Protein AF-A0A6V8EXL9-F1 (afdb_monomer_lite)

Secondary structure (DSSP, 8-state):
-PPPPPPP-EEEEEEEEES-TTS--TTS-EEEEEEEEES--SSSS--SEEEEEEEEEPP--TTSTT-SS--S--HHHHHHHHHHHHHHHHHHTTT-

Radius of gyration: 15.92 Å; chains: 1; bounding box: 40×34×42 Å

Sequence (96 aa):
MTRLSEPARLTLYVDGSCDGNQNVDATTPAGWGVVVVLGDSGLGRGSGEILTELSGPVSTSPEDEEFIGAEVGSNNTAELSGLFAALRWLLTEENE

Structure (mmCIF, N/CA/C/O backbone):
data_AF-A0A6V8EXL9-F1
#
_entry.id   AF-A0A6V8EXL9-F1
#
loop_
_atom_site.group_PDB
_atom_site.id
_atom_site.type_symbol
_atom_site.label_atom_id
_atom_site.label_alt_id
_atom_site.label_comp_id
_atom_site.label_asym_id
_atom_site.label_entity_id
_atom_site.label_seq_id
_atom_site.pdbx_PDB_ins_code
_atom_site.Cartn_x
_atom_site.Cartn_y
_atom_site.Cartn_z
_atom_site.occupancy
_atom_site.B_iso_or_equiv
_atom_site.auth_seq_id
_atom_site.auth_comp_id
_atom_site.auth_asym_id
_atom_site.auth_atom_id
_atom_site.pdbx_PDB_model_num
ATOM 1 N N . MET A 1 1 ? -15.913 25.362 25.356 1.00 41.59 1 MET A N 1
ATOM 2 C CA . MET A 1 1 ? -15.360 24.518 24.278 1.00 41.59 1 MET A CA 1
ATOM 3 C C . MET A 1 1 ? -15.654 23.077 24.634 1.00 41.59 1 MET A C 1
ATOM 5 O O . MET A 1 1 ? -15.088 22.576 25.598 1.00 41.59 1 MET A O 1
ATOM 9 N N . THR A 1 2 ? -16.598 22.455 23.937 1.00 40.78 2 THR A N 1
ATOM 10 C CA . THR A 1 2 ? -16.867 21.021 24.067 1.00 40.78 2 THR A CA 1
ATOM 11 C C . THR A 1 2 ? -15.621 20.291 23.577 1.00 40.78 2 THR A C 1
ATOM 13 O O . THR A 1 2 ? -15.233 20.475 22.425 1.00 40.78 2 THR A O 1
ATOM 16 N N . ARG A 1 3 ? -14.936 19.539 24.450 1.00 44.25 3 ARG A N 1
ATOM 17 C CA . ARG A 1 3 ? -13.931 18.581 23.978 1.00 44.25 3 ARG A CA 1
ATOM 18 C C . ARG A 1 3 ? -14.692 17.570 23.131 1.00 44.25 3 ARG A C 1
ATOM 20 O O . ARG A 1 3 ? -15.638 16.965 23.630 1.00 44.25 3 ARG A O 1
ATOM 27 N N . LEU A 1 4 ? -14.325 17.457 21.860 1.00 46.16 4 LEU A N 1
ATOM 28 C CA . LEU A 1 4 ? -14.750 16.325 21.046 1.00 46.16 4 LEU A CA 1
ATOM 29 C C . LEU A 1 4 ? -14.327 15.053 21.799 1.00 46.16 4 LEU A C 1
ATOM 31 O O . LEU A 1 4 ? -13.268 15.052 22.436 1.00 46.16 4 LEU A O 1
ATOM 35 N N . SER A 1 5 ? -15.174 14.021 21.800 1.00 59.78 5 SER A N 1
ATOM 36 C CA . SER A 1 5 ? -14.776 12.693 22.281 1.00 59.78 5 SER A CA 1
ATOM 37 C C . SER A 1 5 ? -13.461 12.301 21.613 1.00 59.78 5 SER A C 1
ATOM 39 O O . SER A 1 5 ? -13.241 12.684 20.461 1.00 59.78 5 SER A O 1
ATOM 41 N N . GLU A 1 6 ? -12.585 11.582 22.321 1.00 62.97 6 GLU A N 1
ATOM 42 C CA . GLU A 1 6 ? -11.365 11.086 21.682 1.00 62.97 6 GLU A CA 1
ATOM 43 C C . GLU A 1 6 ? -11.771 10.314 20.419 1.00 62.97 6 GLU A C 1
ATOM 45 O O . GLU A 1 6 ? -12.639 9.438 20.507 1.00 62.97 6 GLU A O 1
ATOM 50 N N . PRO A 1 7 ? -11.253 10.700 19.238 1.00 62.66 7 PRO A N 1
ATOM 51 C CA . PRO A 1 7 ? -11.596 10.012 18.007 1.00 62.66 7 PRO A CA 1
ATOM 52 C C . PRO A 1 7 ? -11.203 8.541 18.133 1.00 62.66 7 PRO A C 1
ATOM 54 O O . PRO A 1 7 ? -10.256 8.206 18.852 1.00 62.66 7 PRO A O 1
ATOM 57 N N . ALA A 1 8 ? -11.934 7.669 17.434 1.00 69.88 8 ALA A N 1
ATOM 58 C CA . ALA A 1 8 ? -11.557 6.270 17.314 1.00 69.88 8 ALA A CA 1
ATOM 59 C C . ALA A 1 8 ? -10.088 6.200 16.877 1.00 69.88 8 ALA A C 1
ATO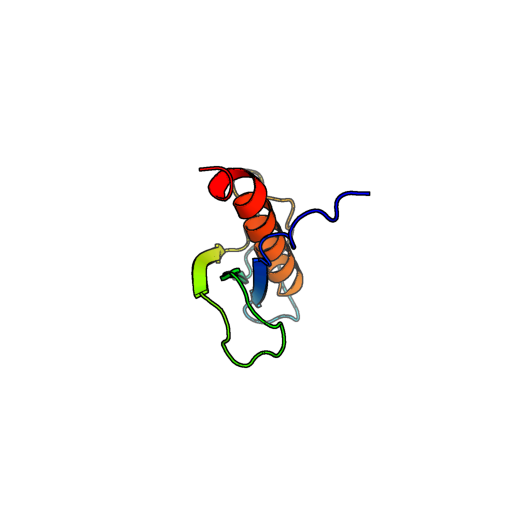M 61 O O . ALA A 1 8 ? -9.704 6.731 15.834 1.00 69.88 8 ALA A O 1
ATOM 62 N N . ARG A 1 9 ? -9.235 5.623 17.728 1.00 82.94 9 ARG A N 1
ATOM 63 C CA . ARG A 1 9 ? -7.803 5.547 17.450 1.00 82.94 9 ARG A CA 1
ATOM 64 C C . ARG A 1 9 ? -7.555 4.356 16.538 1.00 82.94 9 ARG A C 1
ATOM 66 O O . ARG A 1 9 ? -7.336 3.247 17.022 1.00 82.94 9 ARG A O 1
ATOM 73 N N . LEU A 1 10 ? -7.602 4.600 15.235 1.00 89.25 10 LEU A N 1
ATOM 74 C CA . LEU A 1 10 ? -7.121 3.658 14.234 1.00 89.25 10 LEU A CA 1
ATOM 75 C C . LEU A 1 10 ? -5.600 3.748 14.134 1.00 89.25 10 LEU A C 1
ATOM 77 O O . LEU A 1 10 ? -5.019 4.834 14.106 1.00 89.25 10 LEU A O 1
ATOM 81 N N . THR A 1 11 ? -4.955 2.589 14.100 1.00 90.81 11 THR A N 1
ATOM 82 C CA . THR A 1 11 ? -3.528 2.449 13.819 1.00 90.81 11 THR A CA 1
ATOM 83 C C . THR A 1 11 ? -3.375 1.582 12.582 1.00 90.81 11 THR A C 1
ATOM 85 O O . THR A 1 11 ? -3.887 0.466 12.539 1.00 90.81 11 THR A O 1
ATOM 88 N N . LEU A 1 12 ? -2.688 2.118 11.576 1.00 92.75 12 LEU A N 1
ATOM 89 C CA . LEU A 1 12 ? -2.389 1.427 10.329 1.00 92.75 12 LEU A CA 1
ATOM 90 C C . LEU A 1 12 ? -0.945 0.937 10.388 1.00 92.75 12 LEU A C 1
ATOM 92 O O . LEU A 1 12 ? -0.017 1.743 10.475 1.00 92.75 12 LEU A O 1
ATOM 96 N N . TYR A 1 13 ? -0.762 -0.374 10.344 1.00 94.50 13 TYR A N 1
ATOM 97 C CA . TYR A 1 13 ? 0.542 -1.004 10.197 1.00 94.50 13 TYR A CA 1
ATOM 98 C C . TYR A 1 13 ? 0.747 -1.337 8.732 1.00 94.50 13 TYR A C 1
ATOM 100 O O . TYR A 1 13 ? -0.083 -2.028 8.156 1.00 94.50 13 TYR A O 1
ATOM 108 N N . VAL A 1 14 ? 1.827 -0.839 8.141 1.00 97.06 14 VAL A N 1
ATOM 109 C CA . VAL A 1 14 ? 2.135 -1.015 6.721 1.00 97.06 14 VAL A CA 1
ATOM 110 C C . VAL A 1 14 ? 3.535 -1.590 6.603 1.00 97.06 14 VAL A C 1
ATOM 112 O O . VAL A 1 14 ? 4.445 -1.117 7.284 1.00 97.06 14 VAL A O 1
ATOM 115 N N . ASP A 1 15 ? 3.698 -2.583 5.738 1.00 97.81 15 ASP A N 1
ATOM 116 C CA . ASP A 1 15 ? 5.000 -3.134 5.376 1.00 97.81 15 ASP A CA 1
ATOM 117 C C . ASP A 1 15 ? 5.064 -3.415 3.869 1.00 97.81 15 ASP A C 1
ATOM 119 O O . ASP A 1 15 ? 4.037 -3.594 3.203 1.00 97.81 15 ASP A O 1
ATOM 123 N N . GLY A 1 16 ? 6.278 -3.436 3.328 1.00 97.69 16 GLY A N 1
ATOM 124 C CA . GLY A 1 16 ? 6.536 -3.632 1.911 1.00 97.69 16 GLY A CA 1
ATOM 125 C C . GLY A 1 16 ? 7.878 -4.306 1.665 1.00 97.69 16 GLY A C 1
ATOM 126 O O . GLY A 1 16 ? 8.886 -3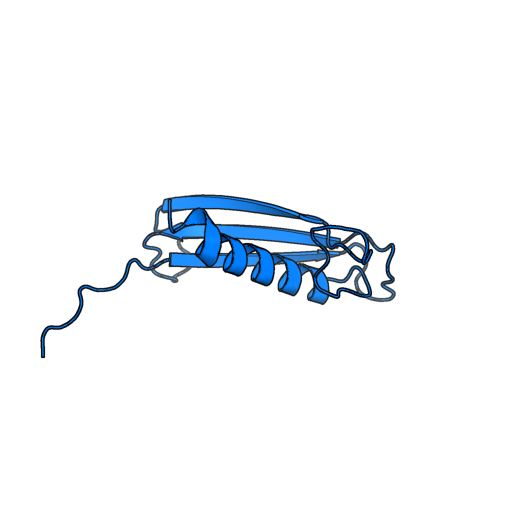.989 2.290 1.00 97.69 16 GLY A O 1
ATOM 127 N N . SER A 1 17 ? 7.902 -5.243 0.723 1.00 97.56 17 SER A N 1
ATOM 128 C CA . SER A 1 17 ? 9.102 -6.017 0.411 1.00 97.56 17 SER A CA 1
ATOM 129 C C . SER A 1 17 ? 9.201 -6.329 -1.078 1.00 97.56 17 SER A C 1
ATOM 131 O O . SER A 1 17 ? 8.196 -6.355 -1.789 1.00 97.56 17 SER A O 1
ATOM 133 N N . CYS A 1 18 ? 10.418 -6.580 -1.550 1.00 97.31 18 CYS A N 1
ATOM 134 C CA . CYS A 1 18 ? 10.712 -7.048 -2.897 1.00 97.31 18 CYS A CA 1
ATOM 135 C C . CYS A 1 18 ? 11.813 -8.111 -2.903 1.00 97.31 18 CYS A C 1
ATOM 137 O O . CYS A 1 18 ? 12.656 -8.185 -1.999 1.00 97.31 18 CYS A O 1
ATOM 139 N N . ASP A 1 19 ? 11.834 -8.901 -3.971 1.00 90.81 19 ASP A N 1
ATOM 140 C CA . ASP A 1 19 ? 12.885 -9.879 -4.214 1.00 90.81 19 ASP A CA 1
ATOM 141 C C . ASP A 1 19 ? 14.159 -9.179 -4.714 1.00 90.81 19 ASP A C 1
ATOM 143 O O . ASP A 1 19 ? 14.294 -8.837 -5.884 1.00 90.81 19 ASP A O 1
ATOM 147 N N . GLY A 1 20 ? 15.138 -8.992 -3.824 1.00 83.69 20 GLY A N 1
ATOM 148 C CA . GLY A 1 20 ? 16.463 -8.477 -4.191 1.00 83.69 20 GLY A CA 1
ATOM 149 C C . GLY A 1 20 ? 16.509 -6.961 -4.438 1.00 83.69 20 GLY A C 1
ATOM 150 O O . GLY A 1 20 ? 16.627 -6.492 -5.565 1.00 83.69 20 GLY A O 1
ATOM 151 N N . ASN A 1 21 ? 16.548 -6.176 -3.358 1.00 79.62 21 ASN A N 1
ATOM 152 C CA . ASN A 1 21 ? 16.464 -4.706 -3.367 1.00 79.62 21 ASN A CA 1
ATOM 153 C C . ASN A 1 21 ? 17.769 -3.957 -3.769 1.00 79.62 21 ASN A C 1
ATOM 155 O O . ASN A 1 21 ? 18.212 -3.046 -3.069 1.00 79.62 21 ASN A O 1
ATOM 159 N N . GLN A 1 22 ? 18.449 -4.367 -4.846 1.00 82.56 22 GLN A N 1
ATOM 160 C CA . GLN A 1 22 ? 19.700 -3.728 -5.320 1.00 82.56 22 GLN A CA 1
ATOM 161 C C . GLN A 1 22 ? 19.693 -3.395 -6.822 1.00 82.56 22 GLN A C 1
ATOM 163 O O . GLN A 1 22 ? 20.317 -2.414 -7.210 1.00 82.56 22 GLN A O 1
ATOM 168 N N . ASN A 1 23 ? 18.988 -4.173 -7.655 1.00 89.94 23 ASN A N 1
ATOM 169 C CA . ASN A 1 23 ? 18.902 -3.982 -9.112 1.00 89.94 23 ASN A CA 1
ATOM 170 C C . ASN A 1 23 ? 17.465 -4.230 -9.594 1.00 89.94 23 ASN A C 1
ATOM 172 O O . ASN A 1 23 ? 17.214 -5.128 -10.392 1.00 89.94 23 ASN A O 1
ATOM 176 N N . VAL A 1 24 ? 16.529 -3.477 -9.025 1.00 95.62 24 VAL A N 1
ATOM 177 C CA . VAL A 1 24 ? 15.091 -3.645 -9.248 1.00 95.62 24 VAL A CA 1
ATOM 178 C C . VAL A 1 24 ? 14.637 -3.002 -10.559 1.00 95.62 24 VAL A C 1
ATOM 180 O O . VAL A 1 24 ? 15.192 -1.995 -11.001 1.00 95.62 24 VAL A O 1
ATOM 183 N N . ASP A 1 25 ? 13.598 -3.569 -11.158 1.00 96.75 25 ASP A N 1
ATOM 184 C CA . ASP A 1 25 ? 12.957 -3.097 -12.383 1.00 96.75 25 ASP A CA 1
ATOM 185 C C . ASP A 1 25 ? 11.428 -3.266 -12.325 1.00 96.75 25 ASP A C 1
ATOM 187 O O . ASP A 1 25 ? 10.868 -3.699 -11.316 1.00 96.75 25 ASP A O 1
ATOM 191 N N . ALA A 1 26 ? 10.734 -2.912 -13.410 1.00 97.06 26 ALA A N 1
ATOM 192 C CA . ALA A 1 26 ? 9.275 -2.998 -13.513 1.00 97.06 26 ALA A CA 1
ATOM 193 C C . ALA A 1 26 ? 8.715 -4.424 -13.362 1.00 97.06 26 ALA A C 1
ATOM 195 O O . ALA A 1 26 ? 7.530 -4.580 -13.078 1.00 97.06 26 ALA A O 1
ATOM 196 N N . THR A 1 27 ? 9.541 -5.453 -13.560 1.00 95.81 27 THR A N 1
ATOM 197 C CA . THR A 1 27 ? 9.150 -6.867 -13.468 1.00 95.81 27 THR A CA 1
ATOM 198 C C . THR A 1 27 ? 9.567 -7.522 -12.156 1.00 95.81 27 THR A C 1
ATOM 200 O O . THR A 1 27 ? 9.201 -8.669 -11.902 1.00 95.81 27 THR A O 1
ATOM 203 N N . THR A 1 28 ? 10.327 -6.809 -11.321 1.00 96.94 28 THR A N 1
ATOM 204 C CA . THR A 1 28 ? 10.784 -7.316 -10.031 1.00 96.94 28 THR A CA 1
ATOM 205 C C . THR A 1 28 ? 9.581 -7.562 -9.121 1.00 96.94 28 THR A C 1
ATOM 207 O O . THR A 1 28 ? 8.800 -6.638 -8.886 1.00 96.94 28 THR A O 1
ATOM 210 N N . PRO A 1 29 ? 9.405 -8.782 -8.586 1.00 96.75 29 PRO A N 1
ATOM 211 C CA . PRO A 1 29 ? 8.326 -9.058 -7.653 1.00 96.75 29 PRO A CA 1
ATOM 212 C C . PRO A 1 29 ? 8.470 -8.211 -6.388 1.00 96.75 29 PRO A C 1
ATOM 214 O O . PRO A 1 29 ? 9.487 -8.261 -5.694 1.00 96.75 29 PRO A O 1
ATOM 217 N N . ALA A 1 30 ? 7.430 -7.444 -6.088 1.00 97.94 30 ALA A N 1
ATOM 218 C CA . ALA A 1 30 ? 7.302 -6.680 -4.861 1.00 97.94 30 ALA A CA 1
ATOM 219 C C . ALA A 1 30 ? 5.852 -6.728 -4.382 1.00 97.94 30 ALA A C 1
ATOM 221 O O . ALA A 1 30 ? 4.922 -6.806 -5.189 1.00 97.94 30 ALA A O 1
ATOM 222 N N . GLY A 1 31 ? 5.655 -6.688 -3.071 1.00 98.25 31 GLY A N 1
ATOM 223 C CA . GLY A 1 31 ? 4.342 -6.811 -2.457 1.00 98.25 31 GLY A CA 1
ATOM 224 C C . GLY A 1 31 ? 4.261 -6.063 -1.140 1.00 98.25 31 GLY A C 1
ATOM 225 O O . GLY A 1 31 ? 5.271 -5.818 -0.479 1.00 98.25 31 GLY A O 1
ATOM 226 N N . TRP A 1 32 ? 3.041 -5.695 -0.782 1.00 98.50 32 TRP A N 1
ATOM 227 C CA . TRP A 1 32 ? 2.728 -4.872 0.374 1.00 98.50 32 TRP A CA 1
ATOM 228 C C . TRP A 1 32 ? 1.685 -5.545 1.262 1.00 98.50 32 TRP A C 1
ATOM 230 O O . TRP A 1 32 ? 0.891 -6.372 0.804 1.00 98.50 32 TRP A O 1
ATOM 240 N N . GLY A 1 33 ? 1.690 -5.176 2.539 1.00 98.44 33 GLY A N 1
ATOM 241 C CA . GLY A 1 33 ? 0.725 -5.628 3.533 1.00 98.44 33 GLY A CA 1
ATOM 242 C C . GLY A 1 33 ? 0.281 -4.480 4.433 1.00 98.44 33 GLY A C 1
ATOM 243 O O . GLY A 1 33 ? 1.070 -3.588 4.749 1.00 98.44 33 GLY A O 1
ATOM 244 N N . VAL A 1 34 ? -0.987 -4.509 4.841 1.00 97.94 34 VAL A N 1
ATOM 245 C CA . VAL A 1 34 ? -1.594 -3.550 5.766 1.00 97.94 34 VAL A CA 1
ATOM 246 C C . VAL A 1 34 ? -2.392 -4.297 6.827 1.00 97.94 34 VAL A C 1
ATOM 248 O O . VAL A 1 34 ? -3.183 -5.175 6.495 1.00 97.94 34 VAL A O 1
ATOM 251 N N . VAL A 1 35 ? -2.249 -3.895 8.088 1.00 95.69 35 VAL A N 1
ATOM 252 C CA . VAL A 1 35 ? -3.132 -4.307 9.187 1.00 95.69 35 VAL A CA 1
ATOM 253 C C . VAL A 1 35 ? -3.737 -3.063 9.824 1.00 95.69 35 VAL A C 1
ATOM 255 O O . VAL A 1 35 ? -3.016 -2.154 10.243 1.00 95.69 35 VAL A O 1
ATOM 258 N N . VAL A 1 36 ? -5.064 -3.027 9.913 1.00 93.12 36 VAL A N 1
ATOM 259 C CA . VAL A 1 36 ? -5.802 -1.933 10.553 1.00 93.12 36 VAL A CA 1
ATOM 260 C C . VAL A 1 36 ? -6.223 -2.374 11.947 1.00 93.12 36 VAL A C 1
ATOM 262 O O . VAL A 1 36 ? -6.924 -3.373 12.100 1.00 93.12 36 VAL A O 1
ATOM 265 N N . VAL A 1 37 ? -5.817 -1.618 12.968 1.00 92.12 37 VAL A N 1
ATOM 266 C CA . VAL A 1 37 ? -6.093 -1.937 14.372 1.00 92.12 37 VAL A CA 1
ATOM 267 C C . VAL A 1 37 ? -6.855 -0.804 15.050 1.00 92.12 37 VAL A C 1
ATOM 269 O O . VAL A 1 37 ? -6.416 0.349 15.042 1.00 92.12 37 VAL A O 1
ATOM 272 N N . LEU A 1 38 ? -7.971 -1.137 15.694 1.00 90.19 38 LEU A N 1
ATOM 273 C CA . LEU A 1 38 ? -8.749 -0.223 16.520 1.00 90.19 38 LEU A CA 1
ATOM 274 C C . LEU A 1 38 ? -8.270 -0.249 17.973 1.00 90.19 38 LEU A C 1
ATOM 276 O O . LEU A 1 38 ? -8.147 -1.307 18.592 1.00 90.19 38 LEU A O 1
ATOM 280 N N . GLY A 1 39 ? -8.055 0.936 18.546 1.00 86.69 39 GLY A N 1
ATOM 281 C CA . GLY A 1 39 ? -7.796 1.096 19.977 1.00 86.69 39 GLY A CA 1
ATOM 282 C C . GLY A 1 39 ? -6.407 0.641 20.421 1.00 86.69 39 GLY A C 1
ATOM 283 O O . GLY A 1 39 ? -6.187 0.438 21.616 1.00 86.69 39 GLY A O 1
ATOM 284 N N . ASP A 1 40 ? -5.459 0.489 19.493 1.00 84.25 40 ASP A N 1
ATOM 285 C CA . ASP A 1 40 ? -4.089 0.163 19.864 1.00 84.25 40 ASP A CA 1
ATOM 286 C C . ASP A 1 40 ? -3.436 1.306 20.660 1.00 84.25 40 ASP A C 1
ATOM 288 O O . ASP A 1 40 ? -3.577 2.499 20.372 1.00 84.25 40 ASP A O 1
ATOM 292 N N . SER A 1 41 ? -2.685 0.930 21.693 1.00 78.56 41 SER A N 1
ATOM 293 C CA . SER A 1 41 ? -1.914 1.851 22.519 1.00 78.56 41 SER A CA 1
ATOM 294 C C . SER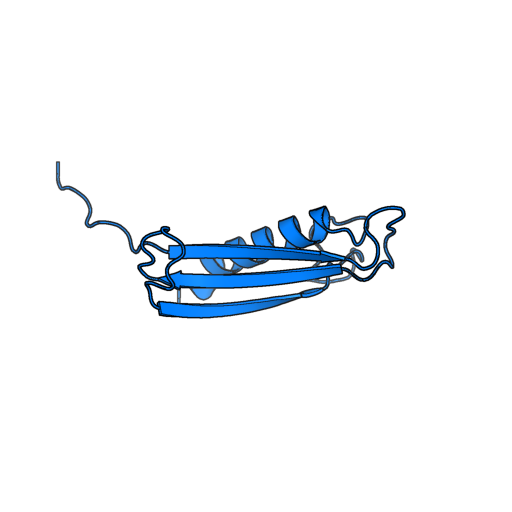 A 1 41 ? -0.719 2.455 21.771 1.00 78.56 41 SER A C 1
ATOM 296 O O . SER A 1 41 ? -0.233 3.519 22.171 1.00 78.56 41 SER A O 1
ATOM 298 N N . GLY A 1 42 ? -0.267 1.824 20.680 1.00 71.56 42 GLY A N 1
ATOM 299 C CA . GLY A 1 42 ? 0.938 2.204 19.935 1.00 71.56 42 GLY A CA 1
ATOM 300 C C . GLY A 1 42 ? 2.237 1.790 20.636 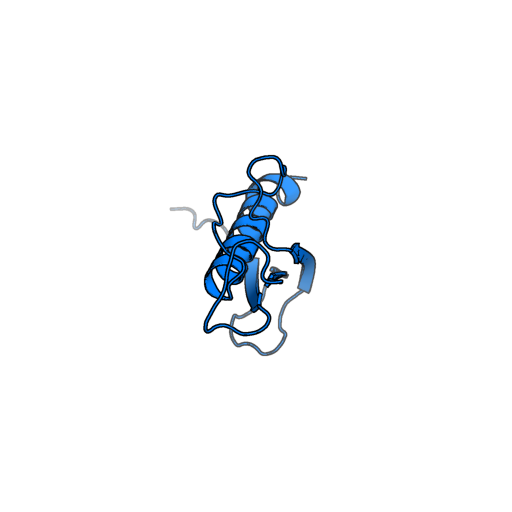1.00 71.56 42 GLY A C 1
ATOM 301 O O . GLY A 1 42 ? 3.312 2.250 20.269 1.00 71.56 42 GLY A O 1
ATOM 302 N N . LEU A 1 43 ? 2.151 0.939 21.666 1.00 78.50 43 LEU A N 1
ATOM 303 C CA . LEU A 1 43 ? 3.310 0.396 22.385 1.00 78.50 43 LEU A CA 1
ATOM 304 C C . LEU A 1 43 ? 3.821 -0.924 21.784 1.00 78.50 43 LEU A C 1
ATOM 306 O O . LEU A 1 43 ? 4.729 -1.530 22.354 1.00 78.50 43 LEU A O 1
ATOM 310 N N . GLY A 1 44 ? 3.220 -1.399 20.685 1.00 63.72 44 GLY A N 1
ATOM 311 C CA . GLY A 1 44 ? 3.637 -2.625 19.997 1.00 63.72 44 GLY A CA 1
ATOM 312 C C . GLY A 1 44 ? 3.467 -3.895 20.837 1.00 63.72 44 GLY A C 1
ATOM 313 O O . GLY A 1 44 ? 4.228 -4.845 20.685 1.00 63.72 44 GLY A O 1
ATOM 314 N N . ARG A 1 45 ? 2.503 -3.912 21.769 1.00 71.06 45 ARG A N 1
ATOM 315 C CA . ARG A 1 45 ? 2.238 -5.056 22.667 1.00 71.06 45 ARG A CA 1
ATOM 316 C C . ARG A 1 45 ? 1.038 -5.909 22.247 1.00 71.06 45 ARG A C 1
ATOM 318 O O . ARG A 1 45 ? 0.573 -6.713 23.047 1.00 71.06 45 ARG A O 1
ATOM 325 N N . GLY A 1 46 ? 0.527 -5.715 21.030 1.00 70.50 46 GLY A N 1
ATOM 326 C CA . GLY A 1 46 ? -0.673 -6.404 20.548 1.00 70.50 46 GLY A CA 1
ATOM 327 C C . GLY A 1 46 ? -1.946 -5.985 21.289 1.00 70.50 46 GLY A C 1
ATOM 328 O O . GLY A 1 46 ? -2.820 -6.811 21.525 1.00 70.50 46 GLY A O 1
ATOM 329 N N . SER A 1 47 ? -2.028 -4.723 21.721 1.00 78.56 47 SER A N 1
ATOM 330 C CA . SER A 1 47 ? -3.282 -4.149 22.218 1.00 78.56 47 SER A CA 1
ATOM 331 C C . SER A 1 47 ? -4.181 -3.732 21.055 1.00 78.56 47 SER A C 1
ATOM 333 O O . SER A 1 47 ? -3.675 -3.292 20.029 1.00 78.56 47 SER A O 1
ATOM 335 N N . GLY A 1 48 ? -5.496 -3.796 21.248 1.00 87.12 48 GLY A N 1
ATOM 336 C CA . GLY A 1 48 ? -6.478 -3.397 20.239 1.00 87.12 48 GLY A CA 1
ATOM 337 C C . GLY A 1 48 ? -7.095 -4.580 19.495 1.00 87.12 48 GLY A C 1
ATOM 338 O O . GLY A 1 48 ? -6.811 -5.740 19.790 1.00 87.12 48 GLY A O 1
ATOM 339 N N . GLU A 1 49 ? -7.978 -4.262 18.557 1.00 90.06 49 GLU A N 1
ATOM 340 C CA . GLU A 1 49 ? -8.715 -5.218 17.729 1.00 90.06 49 GLU A CA 1
ATOM 341 C C . GLU A 1 49 ? -8.303 -5.053 16.266 1.00 90.06 49 GLU A C 1
ATOM 343 O O . GLU A 1 49 ? -8.311 -3.936 15.751 1.00 90.06 49 GLU A O 1
ATOM 348 N N . ILE A 1 50 ? -7.935 -6.148 15.598 1.00 92.31 50 ILE A N 1
ATOM 349 C CA . ILE A 1 50 ? -7.697 -6.136 14.150 1.00 92.31 50 ILE A CA 1
ATOM 350 C C . ILE A 1 50 ? -9.053 -6.002 13.459 1.00 92.31 50 ILE A C 1
ATOM 352 O O . ILE A 1 50 ? -9.907 -6.872 13.610 1.00 92.31 50 ILE A O 1
ATOM 356 N N . LEU A 1 51 ? -9.232 -4.925 12.699 1.00 92.81 51 LEU A N 1
ATOM 357 C CA . LEU A 1 51 ? -10.436 -4.699 11.903 1.00 92.81 51 LEU A CA 1
ATOM 358 C C . LEU A 1 51 ? -10.339 -5.380 10.539 1.00 92.81 51 LEU A C 1
ATOM 360 O O . LEU A 1 51 ? -11.299 -5.990 10.079 1.00 92.81 51 LEU A O 1
ATOM 364 N N . THR A 1 52 ? -9.182 -5.259 9.886 1.00 94.69 52 THR A N 1
ATOM 365 C CA . THR A 1 52 ? -8.935 -5.864 8.577 1.00 94.69 52 THR A CA 1
ATOM 366 C C . THR A 1 52 ? -7.444 -6.038 8.310 1.00 94.69 52 THR A C 1
ATOM 368 O O . THR A 1 52 ? -6.596 -5.362 8.906 1.00 94.69 52 THR A O 1
ATOM 371 N N . GLU A 1 53 ? -7.150 -6.928 7.369 1.00 97.06 53 GLU A N 1
ATOM 372 C CA . GLU A 1 53 ? -5.830 -7.183 6.812 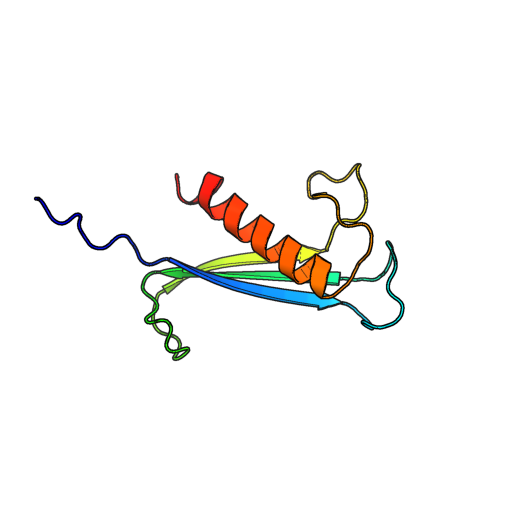1.00 97.06 53 GLU A CA 1
ATOM 373 C C . GLU A 1 53 ? -5.935 -7.112 5.284 1.00 97.06 53 GLU A C 1
ATOM 375 O O . GLU A 1 53 ? -6.800 -7.749 4.680 1.00 97.06 53 GLU A O 1
ATOM 380 N N . LEU A 1 54 ? -5.061 -6.329 4.653 1.00 97.25 54 LEU A N 1
ATOM 381 C CA . LEU A 1 54 ? -5.009 -6.151 3.203 1.00 97.25 54 LEU A CA 1
ATOM 382 C C . LEU A 1 54 ? -3.611 -6.510 2.711 1.00 97.25 54 LEU A C 1
ATOM 384 O O . LEU A 1 54 ? -2.618 -6.266 3.393 1.00 97.25 54 LEU A O 1
ATOM 388 N N . SER A 1 55 ? -3.516 -7.065 1.510 1.00 98.25 55 SER A N 1
ATOM 389 C CA . SER A 1 55 ? -2.229 -7.287 0.856 1.00 98.25 55 SER A CA 1
ATOM 390 C C . SER A 1 55 ? -2.395 -7.330 -0.653 1.00 98.25 55 SER A C 1
ATOM 392 O O . SER A 1 55 ? -3.483 -7.612 -1.160 1.00 98.25 55 SER A O 1
ATOM 394 N N . GLY A 1 56 ? -1.308 -7.067 -1.367 1.00 97.88 56 GLY A N 1
ATOM 395 C CA . GLY A 1 56 ? -1.307 -7.111 -2.819 1.00 97.88 56 GLY A CA 1
ATOM 396 C C . GLY A 1 56 ? 0.087 -6.945 -3.415 1.00 97.88 56 GLY A C 1
ATOM 397 O O . GLY A 1 56 ? 1.045 -6.630 -2.702 1.00 97.88 56 GLY A O 1
ATOM 398 N N . PRO A 1 57 ? 0.222 -7.181 -4.728 1.00 97.88 57 PRO A N 1
ATOM 399 C CA . PRO A 1 57 ? 1.448 -6.879 -5.449 1.00 97.88 57 PRO A CA 1
ATOM 400 C C . PRO A 1 57 ? 1.606 -5.366 -5.654 1.00 97.88 57 PRO A C 1
ATOM 402 O O . PRO A 1 57 ? 0.635 -4.607 -5.644 1.00 97.88 57 PRO A O 1
ATOM 405 N N . VAL A 1 58 ? 2.841 -4.924 -5.891 1.00 98.19 58 VAL A N 1
ATOM 406 C CA . VAL A 1 58 ? 3.095 -3.614 -6.506 1.00 98.19 58 VAL A CA 1
ATOM 407 C C . VAL A 1 58 ? 2.711 -3.696 -7.977 1.00 98.19 58 VAL A C 1
ATOM 409 O O . VAL A 1 58 ? 3.221 -4.555 -8.695 1.00 98.19 58 VAL A O 1
ATOM 412 N N . SER A 1 59 ? 1.850 -2.786 -8.432 1.00 98.19 59 SER A N 1
ATOM 413 C CA . SER A 1 59 ? 1.528 -2.669 -9.851 1.00 98.19 59 SER A CA 1
ATOM 414 C C . SER A 1 59 ? 2.396 -1.618 -10.534 1.00 98.19 59 SER A C 1
ATOM 416 O O . SER A 1 59 ? 2.428 -0.462 -10.114 1.00 98.19 59 SER A O 1
ATOM 418 N N . THR A 1 60 ? 3.087 -2.024 -11.599 1.00 98.00 60 THR A N 1
ATOM 419 C CA . THR A 1 60 ? 3.939 -1.161 -12.436 1.00 98.00 60 THR A CA 1
ATOM 420 C C . THR A 1 60 ? 3.346 -0.895 -13.822 1.00 98.00 60 THR A C 1
ATOM 422 O O . THR A 1 60 ? 3.942 -0.184 -14.632 1.00 98.00 60 THR A O 1
ATOM 425 N N . SER A 1 61 ? 2.167 -1.456 -14.109 1.00 97.38 61 SER A N 1
ATOM 426 C CA . SER A 1 61 ? 1.483 -1.308 -15.392 1.00 97.38 61 SER A CA 1
ATOM 427 C C . SER A 1 61 ? 0.429 -0.203 -15.322 1.00 97.38 61 SER A C 1
ATOM 429 O O . SER A 1 61 ? -0.526 -0.361 -14.573 1.00 97.38 61 SER A O 1
ATOM 431 N N . PRO A 1 62 ? 0.498 0.855 -16.149 1.00 96.44 62 PRO A N 1
ATOM 432 C CA . PRO A 1 62 ? -0.528 1.902 -16.189 1.00 96.44 62 PRO A CA 1
ATOM 433 C C . PRO A 1 62 ? -1.934 1.437 -16.592 1.00 96.44 62 PRO A C 1
ATOM 435 O O . PRO A 1 62 ? -2.879 2.215 -16.500 1.00 96.44 62 PRO A O 1
ATOM 438 N N . GLU A 1 63 ? -2.065 0.210 -17.097 1.00 97.06 63 GLU A N 1
ATOM 439 C CA . GLU A 1 63 ? -3.350 -0.398 -17.457 1.00 97.06 63 GLU A CA 1
ATOM 440 C C . GLU A 1 63 ? -4.033 -1.097 -16.270 1.00 97.06 63 GLU A C 1
ATOM 442 O O . GLU A 1 63 ? -5.195 -1.479 -16.377 1.00 97.06 63 GLU A O 1
ATOM 447 N N . ASP A 1 64 ? -3.319 -1.286 -15.159 1.00 95.75 64 ASP A N 1
ATOM 448 C CA . ASP A 1 64 ? -3.850 -1.897 -13.945 1.00 95.75 64 ASP A CA 1
ATOM 449 C C . ASP A 1 64 ? -4.634 -0.864 -13.121 1.00 95.75 64 ASP A C 1
ATOM 451 O O . ASP A 1 64 ? -4.185 0.266 -12.923 1.00 95.75 64 ASP A O 1
ATOM 455 N N . GLU A 1 65 ? -5.800 -1.254 -12.610 1.00 91.88 65 GLU A N 1
ATOM 456 C CA . GLU A 1 65 ? -6.638 -0.407 -11.751 1.00 91.88 65 GLU A CA 1
ATOM 457 C C . GLU A 1 65 ? -5.931 -0.045 -10.435 1.00 91.88 65 GLU A C 1
ATOM 459 O O . GLU A 1 65 ? -6.189 1.010 -9.851 1.00 91.88 65 GLU A O 1
ATOM 464 N N . GLU A 1 66 ? -5.000 -0.894 -9.998 1.00 91.44 66 GLU A N 1
ATOM 465 C CA . GLU A 1 66 ? -4.198 -0.705 -8.790 1.00 91.44 66 GLU A CA 1
ATOM 466 C C . GLU A 1 66 ? -2.912 0.105 -9.041 1.00 91.44 66 GLU A C 1
ATOM 468 O O . GLU A 1 66 ? -2.103 0.305 -8.130 1.00 91.44 66 GLU A O 1
ATOM 473 N N . PHE A 1 67 ? -2.698 0.596 -10.267 1.00 96.75 67 PHE A N 1
ATOM 474 C CA . PHE A 1 67 ? -1.530 1.400 -10.604 1.00 96.75 67 PHE A CA 1
ATOM 475 C C . PHE A 1 67 ? -1.612 2.816 -10.038 1.00 96.75 67 PHE A C 1
ATOM 477 O O . PHE A 1 67 ? -2.469 3.623 -10.397 1.00 96.75 67 PHE A O 1
ATOM 484 N N . ILE A 1 68 ? -0.622 3.155 -9.213 1.00 96.25 68 ILE A N 1
ATOM 485 C CA . ILE A 1 68 ? -0.508 4.470 -8.568 1.00 96.25 68 ILE A CA 1
ATOM 486 C C . ILE A 1 68 ? 0.760 5.236 -8.966 1.00 96.25 68 ILE A C 1
ATOM 488 O O . ILE A 1 68 ? 1.136 6.201 -8.301 1.00 96.25 68 ILE A O 1
ATOM 492 N N . GLY A 1 69 ? 1.433 4.814 -10.041 1.00 97.12 69 GLY A N 1
ATOM 493 C CA . GLY A 1 69 ? 2.651 5.463 -10.537 1.00 97.12 69 GLY A CA 1
ATOM 494 C C . GLY A 1 69 ? 3.965 4.765 -10.176 1.00 97.12 69 GLY A C 1
ATOM 495 O O . GLY A 1 69 ? 5.016 5.389 -10.292 1.00 97.12 69 GLY A O 1
ATOM 496 N N . ALA A 1 70 ? 3.945 3.506 -9.725 1.00 97.56 70 ALA A N 1
ATOM 497 C CA . ALA A 1 70 ? 5.180 2.775 -9.443 1.00 97.56 70 ALA A CA 1
ATOM 498 C C . ALA A 1 70 ? 5.893 2.379 -10.747 1.00 97.56 70 ALA A C 1
ATOM 500 O O . ALA A 1 70 ? 5.337 1.681 -11.582 1.00 97.56 70 ALA A O 1
ATOM 501 N N . GLU A 1 71 ? 7.145 2.797 -10.923 1.00 96.88 71 GLU A N 1
ATOM 502 C CA . GLU A 1 71 ? 7.922 2.470 -12.132 1.00 96.88 71 GLU A CA 1
ATOM 503 C C . GLU A 1 71 ? 8.696 1.144 -12.006 1.00 96.88 71 GLU A C 1
ATOM 505 O O . GLU A 1 71 ? 9.058 0.533 -13.010 1.00 96.88 71 GLU A O 1
ATOM 510 N N . VAL A 1 72 ? 8.959 0.691 -10.775 1.00 97.31 72 VAL A N 1
ATOM 511 C CA . VAL A 1 72 ? 9.723 -0.527 -10.458 1.00 97.31 72 VAL A CA 1
ATOM 512 C C . VAL A 1 72 ? 9.116 -1.265 -9.267 1.00 97.31 72 VAL A C 1
ATOM 514 O O . VAL A 1 72 ? 8.458 -0.651 -8.429 1.00 97.31 72 VAL A O 1
ATOM 517 N N . GLY A 1 73 ? 9.377 -2.566 -9.152 1.00 97.31 73 GLY A N 1
ATOM 518 C CA . GLY A 1 73 ? 9.077 -3.349 -7.956 1.00 97.31 73 GLY A CA 1
ATOM 519 C C . GLY A 1 73 ? 10.232 -3.311 -6.957 1.00 97.31 73 GLY A C 1
ATOM 520 O O . GLY A 1 73 ? 11.191 -4.063 -7.067 1.00 97.31 73 GLY A O 1
ATOM 521 N N . SER A 1 74 ? 10.148 -2.429 -5.967 1.00 97.50 74 SER A N 1
ATOM 522 C CA . SER A 1 74 ? 11.143 -2.235 -4.902 1.00 97.50 74 SER A CA 1
ATOM 523 C C . SER A 1 74 ? 10.503 -2.267 -3.513 1.00 97.50 74 SER A C 1
ATOM 525 O O . SER A 1 74 ? 9.280 -2.153 -3.396 1.00 97.50 74 SER A O 1
ATOM 527 N N . ASN A 1 75 ? 11.314 -2.328 -2.450 1.00 97.31 75 ASN A N 1
ATOM 528 C CA . ASN A 1 75 ? 10.802 -2.157 -1.082 1.00 97.31 75 ASN A CA 1
ATOM 529 C C . ASN A 1 75 ? 10.070 -0.814 -0.936 1.00 97.31 75 ASN A C 1
ATOM 531 O O . ASN A 1 75 ? 8.947 -0.774 -0.450 1.00 97.31 75 ASN A O 1
ATOM 535 N N . ASN A 1 76 ? 10.659 0.275 -1.440 1.00 96.19 76 ASN A N 1
ATOM 536 C CA . ASN A 1 76 ? 10.089 1.617 -1.301 1.00 96.19 76 ASN A CA 1
ATOM 537 C C . ASN A 1 76 ? 8.723 1.735 -1.991 1.00 96.19 76 ASN A C 1
ATOM 539 O O . ASN A 1 76 ? 7.783 2.306 -1.444 1.00 96.19 76 ASN A O 1
ATOM 543 N N . THR A 1 77 ? 8.605 1.207 -3.211 1.00 97.38 77 THR A N 1
ATOM 544 C CA . THR A 1 77 ? 7.334 1.227 -3.948 1.00 97.38 77 THR A CA 1
ATOM 545 C C . THR A 1 77 ? 6.301 0.319 -3.294 1.00 97.38 77 THR A C 1
ATOM 547 O O . THR A 1 77 ? 5.124 0.661 -3.311 1.00 97.38 77 THR A O 1
ATOM 550 N N . ALA A 1 78 ? 6.714 -0.795 -2.683 1.00 98.06 78 ALA A N 1
ATOM 551 C CA . ALA A 1 78 ? 5.824 -1.643 -1.899 1.00 98.06 78 ALA A CA 1
ATOM 552 C C . ALA A 1 78 ? 5.306 -0.933 -0.643 1.00 98.06 78 ALA A C 1
ATOM 554 O O . ALA A 1 78 ? 4.096 -0.848 -0.460 1.00 98.06 78 ALA A O 1
ATOM 555 N N . GLU A 1 79 ? 6.184 -0.343 0.169 1.00 98.12 79 GLU A N 1
ATOM 556 C CA . GLU A 1 79 ? 5.793 0.406 1.371 1.00 98.12 79 GLU A CA 1
ATOM 557 C C . GLU A 1 79 ? 4.812 1.544 1.032 1.00 98.12 79 GLU A C 1
ATOM 559 O O . GLU A 1 79 ? 3.777 1.700 1.684 1.00 98.12 79 GLU A O 1
ATOM 564 N N . LEU A 1 80 ? 5.086 2.305 -0.035 1.00 98.00 80 LEU A N 1
ATOM 565 C CA . LEU A 1 80 ? 4.195 3.373 -0.498 1.00 98.00 80 LEU A CA 1
ATOM 566 C C . LEU A 1 80 ? 2.869 2.842 -1.062 1.00 98.00 80 LEU A C 1
ATOM 568 O O . LEU A 1 80 ? 1.830 3.461 -0.831 1.00 98.00 80 LEU A O 1
ATOM 572 N N . SER A 1 81 ? 2.883 1.703 -1.760 1.00 98.25 81 SER A N 1
ATOM 573 C CA . SER A 1 81 ? 1.657 1.057 -2.258 1.00 98.25 81 SER A CA 1
ATOM 574 C C . SER A 1 81 ? 0.776 0.573 -1.109 1.00 98.25 81 SER A C 1
ATOM 576 O O . SER A 1 81 ? -0.429 0.817 -1.118 1.00 98.25 81 SER A O 1
ATOM 578 N N . GLY A 1 82 ? 1.372 -0.020 -0.072 1.00 98.12 82 GLY A N 1
ATOM 579 C CA . GLY A 1 82 ? 0.659 -0.395 1.147 1.00 98.12 82 GLY A CA 1
ATOM 580 C C . GLY A 1 82 ? 0.077 0.819 1.872 1.00 98.12 82 GLY A C 1
ATOM 581 O O . GLY A 1 82 ? -1.081 0.794 2.287 1.00 98.12 82 GLY A O 1
ATOM 582 N N . LEU A 1 83 ? 0.827 1.923 1.962 1.00 97.94 83 LEU A N 1
ATOM 583 C CA . LEU A 1 83 ? 0.318 3.158 2.564 1.00 97.94 83 LEU A CA 1
ATOM 584 C C . LEU A 1 83 ? -0.871 3.709 1.770 1.00 97.94 83 LEU A C 1
ATOM 586 O O . LEU A 1 83 ? -1.873 4.102 2.365 1.00 97.94 83 LEU A O 1
ATOM 590 N N . PHE A 1 84 ? -0.787 3.710 0.439 1.00 97.19 84 PHE A N 1
ATOM 591 C CA . PHE A 1 84 ? -1.899 4.113 -0.417 1.00 97.19 84 PHE A CA 1
ATOM 592 C C . PHE A 1 84 ? -3.129 3.222 -0.209 1.00 97.19 84 PHE A C 1
ATOM 594 O O . PHE A 1 84 ? -4.225 3.746 -0.017 1.00 97.19 84 PHE A O 1
ATOM 601 N N . ALA A 1 85 ? -2.957 1.897 -0.182 1.00 96.75 85 ALA A N 1
ATOM 602 C CA . ALA A 1 85 ? -4.04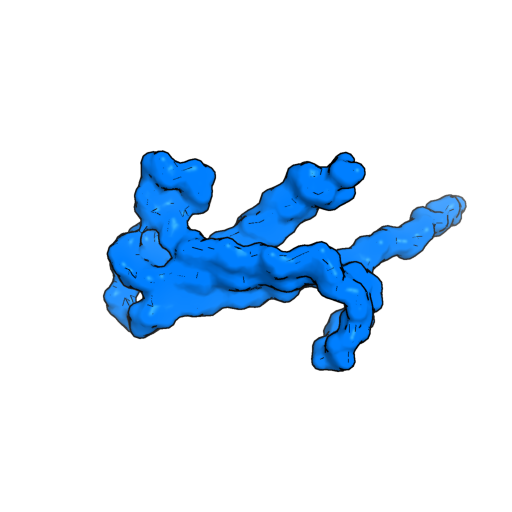8 0.958 0.063 1.00 96.75 85 ALA A CA 1
ATOM 603 C C . ALA A 1 85 ? -4.722 1.207 1.424 1.00 96.75 85 ALA A C 1
ATOM 605 O O . ALA A 1 85 ? -5.950 1.217 1.509 1.00 96.75 85 ALA A O 1
ATOM 606 N N . ALA A 1 86 ? -3.933 1.492 2.466 1.00 96.19 86 ALA A N 1
ATOM 607 C CA . ALA A 1 86 ? -4.443 1.834 3.791 1.00 96.19 86 ALA A CA 1
ATOM 608 C C . ALA A 1 86 ? -5.251 3.147 3.789 1.00 96.19 86 ALA A C 1
ATOM 610 O O . ALA A 1 86 ? -6.327 3.217 4.381 1.00 96.19 86 ALA A O 1
ATOM 611 N N . LEU A 1 87 ? -4.762 4.182 3.095 1.00 95.25 87 LEU A N 1
ATOM 612 C CA . LEU A 1 87 ? -5.475 5.457 2.954 1.00 95.25 87 LEU A CA 1
ATOM 613 C C . LEU A 1 87 ? -6.756 5.313 2.127 1.00 95.25 87 LEU A C 1
ATOM 615 O O . LEU A 1 87 ? -7.768 5.923 2.461 1.00 95.25 87 LEU A O 1
ATOM 619 N N . ARG A 1 88 ? -6.732 4.503 1.065 1.00 94.31 88 ARG A N 1
ATOM 620 C CA . ARG A 1 88 ? -7.920 4.209 0.261 1.00 94.31 88 ARG A CA 1
ATOM 621 C C . ARG A 1 88 ? -8.980 3.507 1.104 1.00 94.31 88 ARG A C 1
ATOM 623 O O . ARG A 1 88 ? -10.121 3.952 1.090 1.00 94.31 88 ARG A O 1
ATOM 630 N N . TRP A 1 89 ? -8.586 2.507 1.895 1.00 94.19 89 TRP A N 1
ATOM 631 C CA . TRP A 1 89 ? -9.484 1.818 2.825 1.00 94.19 89 TRP A CA 1
ATOM 632 C C . TRP A 1 89 ? -10.146 2.783 3.822 1.00 94.19 89 TRP A C 1
ATOM 634 O O . TRP A 1 89 ? -11.361 2.735 3.989 1.00 94.19 89 TRP A O 1
ATOM 644 N N . LEU A 1 90 ? -9.390 3.723 4.408 1.00 91.44 90 LEU A N 1
ATOM 645 C CA . LEU A 1 90 ? -9.961 4.757 5.288 1.00 91.44 90 LEU A CA 1
ATOM 646 C C . LEU A 1 90 ? -11.016 5.625 4.582 1.00 91.44 90 LEU A C 1
ATOM 648 O O . LEU A 1 90 ? -11.979 6.068 5.198 1.00 91.44 90 LEU A O 1
ATOM 652 N N . LEU A 1 91 ? -10.833 5.908 3.291 1.00 90.62 91 LEU A N 1
ATOM 653 C CA . LEU A 1 91 ? -11.750 6.766 2.542 1.00 90.62 91 LEU A CA 1
ATOM 654 C C . LEU A 1 91 ? -13.001 6.029 2.051 1.00 90.62 91 LEU A C 1
ATOM 656 O O . LEU A 1 91 ? -14.050 6.666 1.937 1.00 90.62 91 LEU A O 1
ATOM 660 N N . THR A 1 92 ? -12.907 4.734 1.739 1.00 86.44 92 THR A N 1
ATOM 661 C CA . THR A 1 92 ? -14.010 3.980 1.118 1.00 86.44 92 THR A CA 1
ATOM 662 C C . THR A 1 92 ? -14.733 3.047 2.080 1.00 86.44 92 THR A C 1
ATOM 664 O O . THR A 1 92 ? -15.956 3.029 2.059 1.00 86.44 92 THR A O 1
ATOM 667 N N . GLU A 1 93 ? -14.012 2.340 2.952 1.00 72.12 93 GLU A N 1
ATOM 668 C CA . GLU A 1 93 ? -14.566 1.237 3.752 1.00 72.12 93 GLU A CA 1
ATOM 669 C C . GLU A 1 93 ? -14.838 1.610 5.216 1.00 72.12 93 GLU A C 1
ATOM 671 O O . GLU A 1 93 ? -15.679 0.986 5.848 1.00 72.12 93 GLU A O 1
ATOM 676 N N . GLU A 1 94 ? -14.176 2.630 5.786 1.00 56.84 94 GLU A N 1
ATOM 677 C CA . GLU A 1 94 ? -14.530 3.121 7.140 1.00 56.84 94 GLU A CA 1
ATOM 678 C C . GLU A 1 94 ? -15.939 3.755 7.168 1.00 56.84 94 GLU A C 1
ATOM 680 O O . GLU A 1 94 ? -16.541 3.918 8.228 1.00 56.84 94 GLU A O 1
ATOM 685 N N . ASN A 1 95 ? -16.465 4.139 6.001 1.00 54.84 95 ASN A N 1
ATOM 686 C CA . ASN A 1 95 ? -17.730 4.860 5.866 1.00 54.84 95 ASN A CA 1
ATOM 687 C C . ASN A 1 95 ? -18.958 3.953 5.644 1.00 54.84 95 ASN A C 1
ATOM 689 O O . ASN A 1 95 ? -20.059 4.492 5.485 1.00 54.84 95 ASN A O 1
ATOM 693 N N . GLU A 1 96 ? -18.788 2.626 5.625 1.00 44.28 96 GLU A N 1
ATOM 694 C CA . GLU A 1 96 ? -19.884 1.638 5.600 1.00 44.28 96 GLU A CA 1
ATOM 695 C C . GLU A 1 96 ? -20.205 1.098 7.003 1.00 44.28 96 GLU A C 1
ATOM 697 O O . GLU A 1 96 ? -21.417 1.002 7.323 1.00 44.28 96 GLU A O 1
#

Foldseek 3Di:
DDDDDDPFDKDKDKFKAWDPAPDWFQPTWIKMKIWIFTPDPPPPPPPGDTPDIDMDTQHCDPVDPLHPHDGTRHRVSRRVSRVVVVVVCVVPVVVD

pLDDT: mean 88.05, std 14.88, range [40.78, 98.5]